Protein AF-A0A327WBY8-F1 (afdb_monomer_lite)

Sequence (153 aa):
MKRGLKAVTVVAIILFTAMGAVAQKIDKDAIATLKRKKEILNEQTKLNDLELKAAYEALSQQELIADAEKLNEEADKAMKTAKQHASDLHDGEIGDEKLAKKATQAAKDASKSTEKAHKQAEKIAKSKKYLERLNDDIRKQRILVDELIKENA

pLDDT: mean 86.14, std 17.34, range [41.69, 98.19]

Secondary structure (DSSP, 8-state):
--SHHHHHHHHHHHHHHTS--------HHHHHHHHHHHHHHHHHHHHHHHHHHHHHHHHHHHHHHHHHHHHHHHHHHHHHHHHHHHHHHHHS-TT-HHHHHHHHHHHHHHHHHHHHHHHHHHHHHHHHHHHHHHHHHHHHHHHHHHHHHHTT-

Organism: NCBI:txid1539050

Structure (mmCIF, N/CA/C/O backbone):
data_AF-A0A327WBY8-F1
#
_entry.id   AF-A0A327WBY8-F1
#
loop_
_atom_site.group_PDB
_atom_site.id
_atom_site.type_symbol
_atom_site.label_atom_id
_atom_site.label_alt_id
_atom_site.label_comp_id
_atom_site.label_asym_id
_atom_site.label_entity_id
_atom_site.label_seq_id
_atom_site.pdbx_PDB_ins_code
_atom_site.Cartn_x
_atom_site.Cartn_y
_atom_site.Cartn_z
_atom_site.occupancy
_atom_site.B_iso_or_equiv
_atom_site.auth_seq_id
_atom_site.auth_comp_id
_atom_site.auth_asym_id
_atom_site.auth_atom_id
_atom_site.pdbx_PDB_model_num
ATOM 1 N N . MET A 1 1 ? -29.873 50.469 66.456 1.00 49.53 1 MET A N 1
ATOM 2 C CA . MET A 1 1 ? -29.439 49.455 65.462 1.00 49.53 1 MET A CA 1
ATOM 3 C C . MET A 1 1 ? -28.540 48.359 66.072 1.00 49.53 1 MET A C 1
ATOM 5 O O . MET A 1 1 ? -27.407 48.205 65.645 1.00 49.53 1 MET A O 1
ATOM 9 N N . LYS A 1 2 ? -28.981 47.583 67.080 1.00 47.62 2 LYS A N 1
ATOM 10 C CA . LYS A 1 2 ? -28.128 46.514 67.675 1.00 47.62 2 LYS A CA 1
ATOM 11 C C . LYS A 1 2 ? -28.850 45.207 68.049 1.00 47.62 2 LYS A C 1
ATOM 13 O O . LYS A 1 2 ? -28.257 44.360 68.706 1.00 47.62 2 LYS A O 1
ATOM 18 N N . ARG A 1 3 ? -30.113 45.016 67.641 1.00 47.06 3 ARG A N 1
ATOM 19 C CA . ARG A 1 3 ? -30.878 43.787 67.952 1.00 47.06 3 ARG A CA 1
ATOM 20 C C . ARG A 1 3 ? -31.177 42.898 66.738 1.00 47.06 3 ARG A C 1
ATOM 22 O O . ARG A 1 3 ? -31.252 41.691 66.905 1.00 47.06 3 ARG A O 1
ATOM 29 N N . GLY A 1 4 ? -31.226 43.453 65.523 1.00 41.69 4 GLY A N 1
ATOM 30 C CA . GLY A 1 4 ? -31.429 42.667 64.293 1.00 41.69 4 GLY A CA 1
ATOM 31 C C . GLY A 1 4 ? -30.188 41.903 63.814 1.00 41.69 4 GLY A C 1
ATOM 32 O O . GLY A 1 4 ? -30.312 40.828 63.242 1.00 41.69 4 GLY A O 1
ATOM 33 N N . LEU A 1 5 ? -28.983 42.403 64.112 1.00 43.16 5 LEU A N 1
ATOM 34 C CA . LEU A 1 5 ? -27.739 41.822 63.590 1.00 43.16 5 LEU A CA 1
ATOM 35 C C . LEU A 1 5 ? -27.320 40.520 64.295 1.00 43.16 5 LEU A C 1
ATOM 37 O O . LEU A 1 5 ? -26.467 39.814 63.786 1.00 43.16 5 LEU A O 1
ATOM 41 N N . LYS A 1 6 ? -27.902 40.183 65.456 1.00 46.28 6 LYS A N 1
ATOM 42 C CA . LYS A 1 6 ? -27.597 38.923 66.161 1.00 46.28 6 LYS A CA 1
ATOM 43 C C . LYS A 1 6 ? -28.553 37.782 65.798 1.00 46.28 6 LYS A C 1
ATOM 45 O O . LYS A 1 6 ? -28.159 36.628 65.886 1.00 46.28 6 LYS A O 1
ATOM 50 N N . ALA A 1 7 ? -29.778 38.091 65.367 1.00 50.12 7 ALA A N 1
ATOM 51 C CA . ALA A 1 7 ? -30.761 37.076 64.981 1.00 50.12 7 ALA A CA 1
ATOM 52 C C . ALA A 1 7 ? -30.481 36.508 63.579 1.00 50.12 7 ALA A C 1
ATOM 54 O O . ALA A 1 7 ? -30.603 35.306 63.364 1.00 50.12 7 ALA A O 1
ATOM 55 N N . VAL A 1 8 ? -30.026 37.354 62.648 1.00 49.97 8 VAL A N 1
ATOM 56 C CA . VAL A 1 8 ? -29.727 36.943 61.266 1.00 49.97 8 VAL A CA 1
ATOM 57 C C . VAL A 1 8 ? -28.514 36.004 61.202 1.00 49.97 8 VAL A C 1
ATOM 59 O O . VAL A 1 8 ? -28.515 35.048 60.431 1.00 49.97 8 VAL A O 1
ATOM 62 N N . THR A 1 9 ? -27.517 36.195 62.068 1.00 47.59 9 THR A N 1
ATOM 63 C CA . THR A 1 9 ? -26.302 35.361 62.077 1.00 47.59 9 THR A CA 1
ATOM 64 C C . THR A 1 9 ? -26.526 33.979 62.695 1.00 47.59 9 THR A C 1
ATOM 66 O O . THR A 1 9 ? -25.887 33.020 62.278 1.00 47.59 9 THR A O 1
ATOM 69 N N . VAL A 1 10 ? -27.454 33.834 63.649 1.00 51.03 10 VAL A N 1
ATOM 70 C CA . VAL A 1 10 ? -27.752 32.528 64.272 1.00 51.03 10 VAL A CA 1
ATOM 71 C C . VAL A 1 10 ? -28.617 31.655 63.356 1.00 51.03 10 VAL A C 1
ATOM 73 O O . VAL A 1 10 ? -28.384 30.453 63.263 1.00 51.03 10 VAL A O 1
ATOM 76 N N . VAL A 1 11 ? -29.550 32.247 62.602 1.00 51.53 11 VAL A N 1
ATOM 77 C CA . VAL A 1 11 ? -30.379 31.505 61.632 1.00 51.53 11 VAL A CA 1
ATOM 78 C C . VAL A 1 11 ? -29.553 31.028 60.427 1.00 51.53 11 VAL A C 1
ATOM 80 O O . VAL A 1 11 ? -29.767 29.919 59.940 1.00 51.53 11 VAL A O 1
ATOM 83 N N . ALA A 1 12 ? -28.546 31.798 59.998 1.00 50.69 12 ALA A N 1
ATOM 84 C CA . ALA A 1 12 ? -27.653 31.404 58.905 1.00 50.69 12 ALA A CA 1
ATOM 85 C C . ALA A 1 12 ? -26.742 30.208 59.253 1.00 50.69 12 ALA A C 1
ATOM 87 O O . ALA A 1 12 ? -26.423 29.407 58.378 1.00 50.69 12 ALA A O 1
ATOM 88 N N . ILE A 1 13 ? -26.360 30.044 60.526 1.00 50.09 13 ILE A N 1
ATOM 89 C CA . ILE A 1 13 ? -25.509 28.927 60.974 1.00 50.09 13 ILE A CA 1
ATOM 90 C C . ILE A 1 13 ? -26.325 27.631 61.133 1.00 50.09 13 ILE A C 1
ATOM 92 O O . ILE A 1 13 ? -25.816 26.554 60.837 1.00 50.09 13 ILE A O 1
ATOM 96 N N . ILE A 1 14 ? -27.606 27.720 61.511 1.00 51.44 14 ILE A N 1
ATOM 97 C CA . ILE A 1 14 ? -28.495 26.548 61.634 1.00 51.44 14 ILE A CA 1
ATOM 98 C C . ILE A 1 14 ? -28.909 26.005 60.254 1.00 51.44 14 ILE A C 1
ATOM 100 O O . ILE A 1 14 ? -29.047 24.796 60.081 1.00 51.44 14 ILE A O 1
ATOM 104 N N . LEU A 1 15 ? -29.042 26.869 59.241 1.00 48.16 15 LEU A N 1
ATOM 105 C CA . LEU A 1 15 ? -29.320 26.437 57.863 1.00 48.16 15 LEU A CA 1
ATOM 106 C C . LEU A 1 15 ? -28.114 25.776 57.175 1.00 48.16 15 LEU A C 1
ATOM 108 O O . LEU A 1 15 ? -28.310 24.974 56.266 1.00 48.16 15 LEU A O 1
ATOM 112 N N . PHE A 1 16 ? -26.884 26.048 57.625 1.00 46.72 16 PHE A N 1
ATOM 113 C CA . PHE A 1 16 ? -25.675 25.427 57.067 1.00 46.72 16 PHE A CA 1
ATOM 114 C C . PHE A 1 16 ? -25.320 24.072 57.696 1.00 46.72 16 PHE A C 1
ATOM 116 O O . PHE A 1 16 ? -24.684 23.251 57.041 1.00 46.72 16 PHE A O 1
ATOM 123 N N . THR A 1 17 ? -25.752 23.786 58.929 1.00 48.25 17 THR A N 1
ATOM 124 C CA . THR A 1 17 ? -25.520 22.477 59.572 1.00 48.25 17 THR A CA 1
ATOM 125 C C . THR A 1 17 ? -26.579 21.426 59.223 1.00 48.25 17 THR A C 1
ATOM 127 O O . THR A 1 17 ? -26.369 20.243 59.484 1.00 48.25 17 THR A O 1
ATOM 130 N N . ALA A 1 18 ? -27.681 21.826 58.575 1.00 44.53 18 ALA A N 1
ATOM 131 C CA . ALA A 1 18 ? -28.681 20.915 58.013 1.00 44.53 18 ALA A CA 1
ATOM 132 C C . ALA A 1 18 ? -28.263 20.304 56.662 1.00 44.53 18 ALA A C 1
ATOM 134 O O . ALA A 1 18 ? -28.843 19.303 56.245 1.00 44.53 18 ALA A O 1
ATOM 135 N N . MET A 1 19 ? -27.194 20.804 56.027 1.00 44.56 19 MET A N 1
ATOM 136 C CA . MET A 1 19 ? -26.427 20.021 55.052 1.00 44.56 19 MET A CA 1
ATOM 137 C C . MET A 1 19 ? -25.497 19.064 55.803 1.00 44.56 19 MET A C 1
ATOM 139 O O . MET A 1 19 ? -24.289 19.013 55.569 1.00 44.56 19 MET A O 1
ATOM 143 N N . GLY A 1 20 ? -26.073 18.305 56.743 1.00 46.97 20 GLY A N 1
ATOM 144 C CA . GLY A 1 20 ? -25.460 17.082 57.222 1.00 46.97 20 GLY A CA 1
ATOM 145 C C . GLY A 1 20 ? -25.045 16.312 55.986 1.00 46.97 20 GLY A C 1
ATOM 146 O O . GLY A 1 20 ? -25.844 16.198 55.055 1.00 46.97 20 GLY A O 1
ATOM 147 N N . ALA A 1 21 ? -23.774 15.912 55.951 1.00 49.44 21 ALA A N 1
ATOM 148 C CA . ALA A 1 21 ? -23.187 15.146 54.874 1.00 49.44 21 ALA A CA 1
ATOM 149 C C . ALA A 1 21 ? -24.241 14.176 54.345 1.00 49.44 21 ALA A C 1
ATOM 151 O O . ALA A 1 21 ? -24.574 13.188 55.005 1.00 49.44 21 ALA A O 1
ATOM 152 N N . VAL A 1 22 ? -24.800 14.483 53.170 1.00 51.12 22 VAL A N 1
ATOM 153 C CA . VAL A 1 22 ? -25.449 13.458 52.378 1.00 51.12 22 VAL A CA 1
ATOM 154 C C . VAL A 1 22 ? -24.262 12.590 52.030 1.00 51.12 22 VAL A C 1
ATOM 156 O O . VAL A 1 22 ? -23.536 12.861 51.077 1.00 51.12 22 VAL A O 1
ATOM 159 N N . ALA A 1 23 ? -23.981 11.614 52.892 1.00 48.75 23 ALA A N 1
ATOM 160 C CA . ALA A 1 23 ? -23.273 10.426 52.508 1.00 48.75 23 ALA A CA 1
ATOM 161 C C . ALA A 1 23 ? -24.118 9.915 51.350 1.00 48.75 23 ALA A C 1
ATOM 163 O O . ALA A 1 23 ? -25.138 9.258 51.558 1.00 48.75 23 ALA A O 1
ATOM 164 N N . GLN A 1 24 ? -23.782 10.372 50.140 1.00 53.53 24 GLN A N 1
ATOM 165 C CA . GLN A 1 24 ? -24.316 9.840 48.912 1.00 53.53 24 GLN A CA 1
ATOM 166 C C . GLN A 1 24 ? -23.988 8.371 49.060 1.00 53.53 24 GLN A C 1
ATOM 168 O O . GLN A 1 24 ? -22.816 7.995 49.023 1.00 53.53 24 GLN A O 1
ATOM 173 N N . LYS A 1 25 ? -24.994 7.559 49.396 1.00 57.66 25 LYS A N 1
ATOM 174 C CA . LYS A 1 25 ? -24.847 6.118 49.341 1.00 57.66 25 LYS A CA 1
ATOM 175 C C . LYS A 1 25 ? -24.504 5.884 47.889 1.00 57.66 25 LYS A C 1
ATOM 177 O O . LYS A 1 25 ? -25.371 6.019 47.032 1.00 57.66 25 LYS A O 1
ATOM 182 N N . ILE A 1 26 ? -23.213 5.708 47.621 1.00 61.38 26 ILE A N 1
ATOM 183 C CA . ILE A 1 26 ? -22.740 5.435 46.284 1.00 61.38 26 ILE A CA 1
ATOM 184 C C . ILE A 1 26 ? -23.383 4.101 45.961 1.00 61.38 26 ILE A C 1
ATOM 186 O O . ILE A 1 26 ? -23.029 3.072 46.542 1.00 61.38 26 ILE A O 1
ATOM 190 N N . ASP A 1 27 ? -24.415 4.171 45.133 1.00 76.81 27 ASP A N 1
ATOM 191 C CA . ASP A 1 27 ? -25.191 3.006 44.789 1.00 76.81 27 ASP A CA 1
ATOM 192 C C . ASP A 1 27 ? -24.274 2.059 44.016 1.00 76.81 27 ASP A C 1
ATOM 194 O O . ASP A 1 27 ? -23.544 2.477 43.106 1.00 76.81 27 ASP A O 1
ATOM 198 N N . LYS A 1 28 ? -24.260 0.783 44.404 1.00 80.88 28 LYS A N 1
ATOM 199 C CA . LYS A 1 28 ? -23.434 -0.222 43.724 1.00 80.88 28 LYS A CA 1
ATOM 200 C C . LYS A 1 28 ? -23.811 -0.295 42.243 1.00 80.88 28 LYS A C 1
ATOM 202 O O . LYS A 1 28 ? -22.926 -0.470 41.403 1.00 80.88 28 LYS A O 1
ATOM 207 N N . ASP A 1 29 ? -25.080 -0.045 41.939 1.00 83.62 29 ASP A N 1
ATOM 208 C CA . ASP A 1 29 ? -25.629 -0.037 40.586 1.00 83.62 29 ASP A CA 1
ATOM 209 C C . ASP A 1 29 ? -25.124 1.167 39.773 1.00 83.62 29 ASP A C 1
ATOM 211 O O . ASP A 1 29 ? -24.787 1.040 38.590 1.00 83.62 29 ASP A O 1
ATOM 215 N N . ALA A 1 30 ? -24.940 2.325 40.418 1.00 83.88 30 ALA A N 1
ATOM 216 C CA . ALA A 1 30 ? -24.337 3.500 39.789 1.00 83.88 30 ALA A CA 1
ATOM 217 C C . ALA A 1 30 ? -22.855 3.265 39.448 1.00 83.88 30 ALA A C 1
ATOM 219 O O . ALA A 1 30 ? -22.411 3.605 38.348 1.00 83.88 30 ALA A O 1
ATOM 220 N N . ILE A 1 31 ? -22.088 2.627 40.343 1.00 85.81 31 ILE A N 1
ATOM 221 C CA . ILE A 1 31 ? -20.692 2.245 40.060 1.00 85.81 31 ILE A CA 1
ATOM 222 C C . ILE A 1 31 ? -20.633 1.240 38.905 1.00 85.81 31 ILE A C 1
ATOM 224 O O . ILE A 1 31 ? -19.782 1.376 38.024 1.00 85.81 31 ILE A O 1
ATOM 228 N N . ALA A 1 32 ? -21.510 0.233 38.897 1.00 87.25 32 ALA A N 1
ATOM 229 C CA . ALA A 1 32 ? -21.553 -0.775 37.840 1.00 87.25 32 ALA A CA 1
ATOM 230 C C . ALA A 1 32 ? -21.851 -0.144 36.470 1.00 87.25 32 ALA A C 1
ATOM 232 O O . ALA A 1 32 ? -21.140 -0.411 35.500 1.00 87.25 32 ALA A O 1
ATOM 233 N N . THR A 1 33 ? -22.818 0.773 36.415 1.00 89.00 33 THR A N 1
ATOM 234 C CA . THR A 1 33 ? -23.159 1.527 35.200 1.00 89.00 33 THR A CA 1
ATOM 235 C C . THR A 1 33 ? -21.977 2.361 34.702 1.00 89.00 33 THR A C 1
ATOM 237 O O . THR A 1 33 ? -21.655 2.355 33.515 1.00 89.00 33 THR A O 1
ATOM 240 N N . LEU A 1 34 ? -21.284 3.068 35.602 1.00 89.38 34 LEU A N 1
ATOM 241 C CA . LEU A 1 34 ? -20.104 3.859 35.241 1.00 89.38 34 LEU A CA 1
ATOM 242 C C . LEU A 1 34 ? -18.946 2.984 34.740 1.00 89.38 34 LEU A C 1
ATOM 244 O O . LEU A 1 34 ? -18.257 3.379 33.800 1.00 89.38 34 LEU A O 1
ATOM 248 N N . LYS A 1 35 ? -18.742 1.793 35.319 1.00 91.38 35 LYS A N 1
ATOM 249 C CA . LYS A 1 35 ? -17.741 0.828 34.836 1.00 91.38 35 LYS A CA 1
ATOM 250 C C . LYS A 1 35 ? -18.047 0.356 33.413 1.00 91.38 35 LYS A C 1
ATOM 252 O O . LYS A 1 35 ? -17.144 0.398 32.585 1.00 91.38 35 LYS A O 1
ATOM 257 N N . ARG A 1 36 ? -19.303 0.007 33.112 1.00 90.94 36 ARG A N 1
ATOM 258 C CA . ARG A 1 36 ? -19.727 -0.365 31.748 1.00 90.94 36 ARG A CA 1
ATOM 259 C C . ARG A 1 36 ? -19.550 0.782 30.757 1.00 90.94 36 ARG A C 1
ATOM 261 O O . ARG A 1 36 ? -18.979 0.597 29.691 1.00 90.94 36 ARG A O 1
ATOM 268 N N . LYS A 1 37 ? -19.951 2.003 31.129 1.00 93.19 37 LYS A N 1
ATOM 269 C CA . LYS A 1 37 ? -19.724 3.196 30.291 1.00 93.19 37 LYS A CA 1
ATOM 270 C C . LYS A 1 37 ? -18.239 3.429 30.008 1.00 93.19 37 LYS A C 1
ATOM 272 O O . LYS A 1 37 ? -17.883 3.775 28.887 1.00 93.19 37 LYS A O 1
ATOM 277 N N . LYS A 1 38 ? -17.370 3.228 31.004 1.00 93.94 38 LYS A N 1
ATOM 278 C CA . LYS A 1 38 ? -15.915 3.318 30.825 1.00 93.94 38 LYS A CA 1
ATOM 279 C C . LYS A 1 38 ? -15.401 2.265 29.840 1.00 93.94 38 LYS A C 1
ATOM 281 O O . LYS A 1 38 ? -14.549 2.586 29.020 1.00 93.94 38 LYS A O 1
ATOM 286 N N . GLU A 1 39 ? -15.899 1.037 29.928 1.00 95.12 39 GLU A N 1
ATOM 287 C CA . GLU A 1 39 ? -15.547 -0.046 29.007 1.00 95.12 39 GLU A CA 1
ATOM 288 C C . GLU A 1 39 ? -15.964 0.282 27.569 1.00 95.12 39 GLU A C 1
ATOM 290 O O . GLU A 1 39 ? -15.115 0.272 26.682 1.00 95.12 39 GLU A O 1
ATOM 295 N N . ILE A 1 40 ? -17.209 0.720 27.357 1.00 94.50 40 ILE A N 1
ATOM 296 C CA . ILE A 1 40 ? -17.698 1.173 26.044 1.00 94.50 40 ILE A CA 1
ATOM 297 C C . ILE A 1 40 ? -16.806 2.283 25.477 1.00 94.50 40 ILE A C 1
ATOM 299 O O . ILE A 1 40 ? -16.375 2.196 24.330 1.00 94.50 40 ILE A O 1
ATOM 303 N N . LEU A 1 41 ? -16.480 3.307 26.275 1.00 96.56 41 LEU A N 1
ATOM 304 C CA . LEU A 1 41 ? -15.618 4.409 25.831 1.00 96.56 41 LEU A CA 1
ATOM 305 C C . LEU A 1 41 ? -14.209 3.934 25.452 1.00 96.56 41 LEU A C 1
ATOM 307 O O . LEU A 1 41 ? -13.621 4.436 24.493 1.00 96.56 41 LEU A O 1
ATOM 311 N N . ASN A 1 42 ? -13.660 2.968 26.188 1.00 97.44 42 ASN A N 1
ATOM 312 C CA . ASN A 1 42 ? -12.351 2.395 25.893 1.00 97.44 42 ASN A CA 1
ATOM 313 C C . ASN A 1 42 ? -12.360 1.644 24.555 1.00 97.44 42 ASN A C 1
ATOM 315 O O . ASN A 1 42 ? -11.478 1.845 23.722 1.00 97.44 42 ASN A O 1
ATOM 319 N N . GLU A 1 43 ? -13.382 0.824 24.320 1.00 97.06 43 GLU A N 1
ATOM 320 C CA . GLU A 1 43 ? -13.524 0.079 23.069 1.00 97.06 43 GLU A CA 1
ATOM 321 C C . GLU A 1 43 ? -13.857 0.991 21.876 1.00 97.06 43 GLU A C 1
ATOM 323 O O . GLU A 1 43 ? -13.354 0.758 20.775 1.00 97.06 43 GLU A O 1
ATOM 328 N N . GLN A 1 44 ? -14.609 2.077 22.090 1.00 96.25 44 GLN A N 1
ATOM 329 C CA . GLN A 1 44 ? -14.820 3.134 21.093 1.00 96.25 44 GLN A CA 1
ATOM 330 C C . GLN A 1 44 ? -13.530 3.883 20.758 1.00 96.25 44 GLN A C 1
ATOM 332 O O . GLN A 1 44 ? -13.286 4.199 19.599 1.00 96.25 44 GLN A O 1
ATOM 337 N N . THR A 1 45 ? -12.678 4.144 21.751 1.00 97.50 45 THR A N 1
ATOM 338 C CA . THR A 1 45 ? -11.378 4.789 21.516 1.00 97.50 45 THR A CA 1
ATOM 339 C C . THR A 1 45 ? -10.507 3.914 20.619 1.00 97.50 45 THR A C 1
ATOM 341 O O . THR A 1 45 ? -9.974 4.396 19.624 1.00 97.50 45 THR A O 1
ATOM 344 N N . LYS A 1 46 ? -10.444 2.604 20.895 1.00 97.62 46 LYS A N 1
ATOM 345 C CA . LYS A 1 46 ? -9.733 1.650 20.030 1.00 97.62 46 LYS A CA 1
ATOM 346 C C . LYS A 1 46 ? -10.308 1.600 18.615 1.00 97.62 46 LYS A C 1
ATOM 348 O O . LYS A 1 46 ? -9.541 1.521 17.659 1.00 97.62 46 LYS A O 1
ATOM 353 N N . LEU A 1 47 ? -11.636 1.638 18.475 1.00 97.44 47 LEU A N 1
ATOM 354 C CA . LEU A 1 47 ? -12.292 1.694 17.168 1.00 97.44 47 LEU A CA 1
ATOM 355 C C . LEU A 1 47 ? -11.864 2.946 16.394 1.00 97.44 47 LEU A C 1
ATOM 357 O O . LEU A 1 47 ? -11.417 2.830 15.257 1.00 97.44 47 LEU A O 1
ATOM 361 N N . ASN A 1 48 ? -11.920 4.114 17.033 1.00 97.62 48 ASN A N 1
ATOM 362 C CA . ASN A 1 48 ? -11.512 5.379 16.425 1.00 97.62 48 ASN A CA 1
ATOM 363 C C . ASN A 1 48 ? -10.029 5.367 16.022 1.00 97.62 48 ASN A C 1
ATOM 365 O O . ASN A 1 48 ? -9.684 5.833 14.941 1.00 97.62 48 ASN A O 1
ATOM 369 N N . ASP A 1 49 ? -9.149 4.794 16.847 1.00 98.12 49 ASP A N 1
ATOM 370 C CA . ASP A 1 49 ? -7.726 4.654 16.519 1.00 98.12 49 ASP A CA 1
ATOM 371 C C . ASP A 1 49 ? -7.502 3.771 15.282 1.00 98.12 49 ASP A C 1
ATOM 373 O O . ASP A 1 49 ? -6.628 4.058 14.458 1.00 98.12 49 ASP A O 1
ATOM 377 N N . LEU A 1 50 ? -8.272 2.687 15.137 1.00 98.19 50 LEU A N 1
ATOM 378 C CA . LEU A 1 50 ? -8.222 1.831 13.950 1.00 98.19 50 LEU A CA 1
ATOM 379 C C . LEU A 1 50 ? -8.744 2.564 12.708 1.00 98.19 50 LEU A C 1
ATOM 381 O O . LEU A 1 50 ? -8.103 2.507 11.659 1.00 98.19 50 LEU A O 1
ATOM 385 N N . GLU A 1 51 ? -9.860 3.285 12.830 1.00 97.62 51 GLU A N 1
ATOM 386 C CA . GLU A 1 51 ? -10.436 4.086 11.744 1.00 97.62 51 GLU A CA 1
ATOM 387 C C . GLU A 1 51 ? -9.479 5.201 11.293 1.00 97.62 51 GLU A C 1
ATOM 389 O O . GLU A 1 51 ? -9.277 5.390 10.092 1.00 97.62 51 GLU A O 1
ATOM 394 N N . LEU A 1 52 ? -8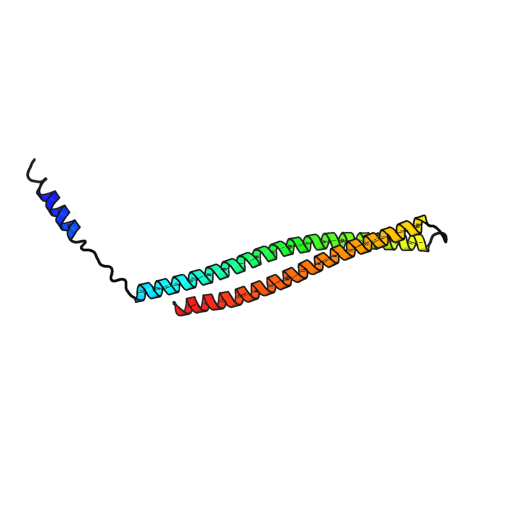.805 5.873 12.232 1.00 98.00 52 LEU A N 1
ATOM 395 C CA . LEU A 1 52 ? -7.766 6.860 11.929 1.00 98.00 52 LEU A CA 1
ATOM 396 C C . LEU A 1 52 ? -6.589 6.230 11.181 1.00 98.00 52 LEU A C 1
ATOM 398 O O . LEU A 1 52 ? -6.153 6.765 10.162 1.00 98.00 52 LEU A O 1
ATOM 402 N N . LYS A 1 53 ? -6.085 5.077 11.639 1.00 97.31 53 LYS A N 1
ATOM 403 C CA . LYS A 1 53 ? -5.011 4.353 10.937 1.00 97.31 53 LYS A CA 1
ATOM 404 C C . LYS A 1 53 ? -5.423 3.970 9.518 1.00 97.31 53 LYS A C 1
ATOM 406 O O . LYS A 1 53 ? -4.625 4.138 8.601 1.00 97.31 53 LYS A O 1
ATOM 411 N N . ALA A 1 54 ? -6.651 3.490 9.330 1.00 96.94 54 ALA A N 1
ATOM 412 C CA . ALA A 1 54 ? -7.168 3.144 8.010 1.00 96.94 54 ALA A CA 1
ATOM 413 C C . ALA A 1 54 ? -7.269 4.375 7.099 1.00 96.94 54 ALA A C 1
ATOM 415 O O . ALA A 1 54 ? -6.885 4.301 5.934 1.00 96.94 54 ALA A O 1
ATOM 416 N N . ALA A 1 55 ? -7.713 5.519 7.627 1.00 95.88 55 ALA A N 1
ATOM 417 C CA . ALA A 1 55 ? -7.772 6.772 6.878 1.00 95.88 55 ALA A CA 1
ATOM 418 C C . ALA A 1 55 ? -6.378 7.264 6.450 1.00 95.88 55 ALA A C 1
ATOM 420 O O . ALA A 1 55 ? -6.187 7.625 5.288 1.00 95.88 55 ALA A O 1
ATOM 421 N N . TYR A 1 56 ? -5.391 7.232 7.352 1.00 96.38 56 TYR A N 1
ATOM 422 C CA . TYR A 1 56 ? -4.010 7.595 7.018 1.00 96.38 56 TYR A CA 1
ATOM 423 C C . TYR A 1 56 ? -3.395 6.655 5.979 1.00 96.38 56 TYR A C 1
ATOM 425 O O . TYR A 1 56 ? -2.749 7.117 5.041 1.00 96.38 56 TYR A O 1
ATOM 433 N N . GLU A 1 57 ? -3.625 5.348 6.105 1.00 95.81 57 GLU A N 1
ATOM 434 C CA . GLU A 1 57 ? -3.134 4.370 5.134 1.00 95.81 57 GLU A CA 1
ATOM 435 C C . GLU A 1 57 ? -3.794 4.559 3.760 1.00 95.81 57 GLU A C 1
ATOM 437 O O . GLU A 1 57 ? -3.119 4.497 2.735 1.00 95.81 57 GLU A O 1
ATOM 442 N N . ALA A 1 58 ? -5.101 4.840 3.721 1.00 93.81 58 ALA A N 1
ATOM 443 C CA . ALA A 1 58 ? -5.814 5.131 2.480 1.00 93.81 58 ALA A CA 1
ATOM 444 C C . ALA A 1 58 ? -5.281 6.398 1.792 1.00 93.81 58 ALA A C 1
ATOM 446 O O . ALA A 1 58 ? -5.160 6.420 0.567 1.00 93.81 58 ALA A O 1
ATOM 447 N N . LEU A 1 59 ? -4.920 7.429 2.563 1.00 93.88 59 LEU A N 1
ATOM 448 C CA . LEU A 1 59 ? -4.269 8.626 2.030 1.00 93.88 59 LEU A CA 1
ATOM 449 C C . LEU A 1 59 ? -2.878 8.295 1.468 1.00 93.88 59 LEU A C 1
ATOM 451 O O . LEU A 1 59 ? -2.569 8.664 0.338 1.00 93.88 59 LEU A O 1
ATOM 455 N N . SER A 1 60 ? -2.073 7.526 2.207 1.00 93.06 60 SER A N 1
ATOM 456 C CA . SER A 1 60 ? -0.751 7.091 1.742 1.00 93.06 60 SER A CA 1
ATOM 457 C C . SER A 1 60 ? -0.831 6.231 0.473 1.00 93.06 60 SER A C 1
ATOM 459 O O . SER A 1 60 ? 0.014 6.361 -0.412 1.00 93.06 60 SER A O 1
ATOM 461 N N . GLN A 1 61 ? -1.872 5.404 0.308 1.00 93.06 61 GLN A N 1
A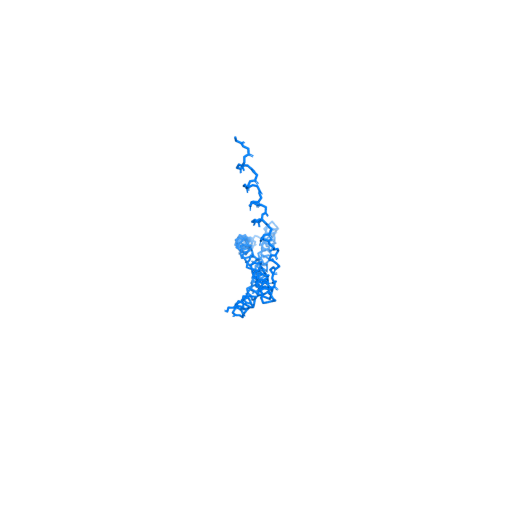TOM 462 C CA . GLN A 1 61 ? -2.093 4.665 -0.942 1.00 93.06 61 GLN A CA 1
ATOM 463 C C . GLN A 1 61 ? -2.270 5.579 -2.147 1.00 93.06 61 GLN A C 1
ATOM 465 O O . GLN A 1 61 ? -1.757 5.251 -3.214 1.00 93.06 61 GLN A O 1
ATOM 470 N N . GLN A 1 62 ? -2.970 6.705 -2.000 1.00 92.19 62 GLN A N 1
ATOM 471 C CA . GLN A 1 62 ? -3.147 7.646 -3.107 1.00 92.19 62 GLN A CA 1
ATOM 472 C C . GLN A 1 62 ? -1.800 8.213 -3.563 1.00 92.19 62 GLN A C 1
ATOM 474 O O . GLN A 1 62 ? -1.536 8.268 -4.762 1.00 92.19 62 GLN A O 1
ATOM 479 N N . GLU A 1 63 ? -0.917 8.546 -2.619 1.00 93.44 63 GLU A N 1
ATOM 480 C CA . GLU A 1 63 ? 0.446 8.993 -2.925 1.00 93.44 63 GLU A CA 1
ATOM 481 C C . GLU A 1 63 ? 1.260 7.886 -3.608 1.00 93.44 63 GLU A C 1
ATOM 483 O O . GLU A 1 63 ? 1.883 8.117 -4.644 1.00 93.44 63 GLU A O 1
ATOM 488 N N . LEU A 1 64 ? 1.197 6.653 -3.088 1.00 93.62 64 LEU A N 1
ATOM 489 C CA . LEU A 1 64 ? 1.900 5.513 -3.680 1.00 93.62 64 LEU A CA 1
ATOM 490 C C . LEU A 1 64 ? 1.441 5.222 -5.115 1.00 93.62 64 LEU A C 1
ATOM 492 O O . LEU A 1 64 ? 2.280 4.861 -5.944 1.00 93.62 64 LEU A O 1
ATOM 496 N N . ILE A 1 65 ? 0.140 5.362 -5.393 1.00 92.19 65 ILE A N 1
ATOM 497 C CA . ILE A 1 65 ? -0.459 5.188 -6.723 1.00 92.19 65 ILE A CA 1
ATOM 498 C C . ILE A 1 65 ? 0.008 6.300 -7.664 1.00 92.19 65 ILE A C 1
ATOM 500 O O . ILE A 1 65 ? 0.487 5.992 -8.753 1.00 92.19 65 ILE A O 1
ATOM 504 N N . ALA A 1 66 ? -0.045 7.563 -7.236 1.00 94.50 66 ALA A N 1
ATOM 505 C CA . ALA A 1 66 ? 0.425 8.689 -8.042 1.00 94.50 66 ALA A CA 1
ATOM 506 C C . ALA A 1 66 ? 1.921 8.565 -8.396 1.00 94.50 66 ALA A C 1
ATOM 508 O O . ALA A 1 66 ? 2.336 8.846 -9.522 1.00 94.50 66 ALA A O 1
ATOM 509 N N . ASP A 1 67 ? 2.746 8.094 -7.459 1.00 94.12 67 ASP A N 1
ATOM 510 C CA . ASP A 1 67 ? 4.160 7.811 -7.719 1.00 94.12 67 ASP A CA 1
ATOM 511 C C . ASP A 1 67 ? 4.354 6.616 -8.664 1.00 94.12 67 ASP A C 1
ATOM 513 O O . ASP A 1 67 ? 5.264 6.621 -9.497 1.00 94.12 67 ASP A O 1
ATOM 517 N N . ALA A 1 68 ? 3.500 5.591 -8.572 1.00 94.62 68 ALA A N 1
ATOM 518 C CA . ALA A 1 68 ? 3.544 4.453 -9.485 1.00 94.62 68 ALA A CA 1
ATOM 519 C C . ALA A 1 68 ? 3.191 4.849 -10.921 1.00 94.62 68 ALA A C 1
ATOM 521 O O . ALA A 1 68 ? 3.830 4.356 -11.847 1.00 94.62 68 ALA A O 1
ATOM 522 N N . GLU A 1 69 ? 2.230 5.752 -11.120 1.00 94.06 69 GLU A N 1
ATOM 523 C CA . GLU A 1 69 ? 1.894 6.289 -12.443 1.00 94.06 69 GLU A CA 1
ATOM 524 C C . GLU A 1 69 ? 3.107 6.972 -13.085 1.00 94.06 69 GLU A C 1
ATOM 526 O O . GLU A 1 69 ? 3.485 6.626 -14.205 1.00 94.06 69 GLU A O 1
ATOM 531 N N . LYS A 1 70 ? 3.803 7.839 -12.338 1.00 95.44 70 LYS A N 1
ATOM 532 C CA . LYS A 1 70 ? 5.034 8.494 -12.815 1.00 95.44 70 LYS A CA 1
ATOM 533 C C . LYS A 1 70 ? 6.129 7.487 -13.167 1.00 95.44 70 LYS A C 1
ATOM 535 O O . LYS A 1 70 ? 6.733 7.579 -14.233 1.00 95.44 70 LYS A O 1
ATOM 540 N N . LEU A 1 71 ? 6.373 6.503 -12.298 1.00 95.31 71 LEU A N 1
ATOM 541 C CA . LEU A 1 71 ? 7.386 5.471 -12.543 1.00 95.31 71 LEU A CA 1
ATOM 542 C C . LEU A 1 71 ? 7.033 4.579 -13.740 1.00 95.31 71 LEU A C 1
ATOM 544 O O . LEU A 1 71 ? 7.928 4.171 -14.478 1.00 95.31 71 LEU A O 1
ATOM 548 N N . ASN A 1 72 ? 5.748 4.294 -13.956 1.00 93.56 72 ASN A N 1
ATOM 549 C CA . ASN A 1 72 ? 5.282 3.549 -15.123 1.00 93.56 72 ASN A CA 1
ATOM 550 C C . ASN A 1 72 ? 5.483 4.349 -16.415 1.00 93.56 72 ASN A C 1
ATOM 552 O O . ASN A 1 72 ? 5.943 3.785 -17.405 1.00 93.56 72 ASN A O 1
ATOM 556 N N . GLU A 1 73 ? 5.207 5.655 -16.412 1.00 95.75 73 GLU A N 1
ATOM 557 C CA . GLU A 1 73 ? 5.502 6.520 -17.560 1.00 95.75 73 GLU A CA 1
ATOM 558 C C . GLU A 1 73 ? 7.004 6.590 -17.866 1.00 95.75 73 GLU A C 1
ATOM 560 O O . GLU A 1 73 ? 7.407 6.549 -19.031 1.00 95.75 73 GLU A O 1
ATOM 565 N N . GLU A 1 74 ? 7.849 6.695 -16.837 1.00 94.75 74 GLU A N 1
ATOM 566 C CA . GLU A 1 74 ? 9.307 6.660 -16.990 1.00 94.75 74 GLU A CA 1
ATOM 567 C C . GLU A 1 74 ? 9.786 5.318 -17.553 1.00 94.75 74 GLU A C 1
ATOM 569 O O . GLU A 1 74 ? 10.641 5.293 -18.443 1.00 94.75 74 GLU A O 1
ATOM 574 N N . ALA A 1 75 ? 9.231 4.207 -17.063 1.00 94.75 75 ALA A N 1
ATOM 575 C CA . ALA A 1 75 ? 9.540 2.873 -17.561 1.00 94.75 75 ALA A CA 1
ATOM 576 C C . ALA A 1 75 ? 9.117 2.705 -19.028 1.00 94.75 75 ALA A C 1
ATOM 578 O O . ALA A 1 75 ? 9.927 2.250 -19.834 1.00 94.75 75 ALA A O 1
ATOM 579 N N . ASP A 1 76 ? 7.912 3.142 -19.404 1.00 96.50 76 ASP A N 1
ATOM 580 C CA . ASP A 1 76 ? 7.423 3.087 -20.788 1.00 96.50 76 ASP A CA 1
ATOM 581 C C . ASP A 1 76 ? 8.295 3.926 -21.736 1.00 96.50 76 ASP A C 1
ATOM 583 O O . ASP A 1 76 ? 8.723 3.446 -22.789 1.00 96.50 76 ASP A O 1
ATOM 587 N N . LYS A 1 77 ? 8.653 5.155 -21.337 1.00 96.50 77 LYS A N 1
ATOM 588 C CA . LYS A 1 77 ? 9.584 6.004 -22.101 1.00 96.50 77 LYS A CA 1
ATOM 589 C C . LYS A 1 77 ? 10.947 5.333 -22.263 1.00 96.50 77 LYS A C 1
ATOM 591 O O . LYS A 1 77 ? 11.477 5.290 -23.372 1.00 96.50 77 LYS A O 1
ATOM 596 N N . ALA A 1 78 ? 11.502 4.773 -21.189 1.00 94.25 78 ALA A N 1
ATOM 597 C CA . ALA A 1 78 ? 12.791 4.090 -21.240 1.00 94.25 78 ALA A CA 1
ATOM 598 C C . ALA A 1 78 ? 12.745 2.839 -22.135 1.00 94.25 78 ALA A C 1
ATOM 600 O O . ALA A 1 78 ? 13.668 2.616 -22.919 1.00 94.25 78 ALA A O 1
ATOM 601 N N . MET A 1 79 ? 11.657 2.061 -22.089 1.00 94.81 79 MET A N 1
ATOM 602 C CA . MET A 1 79 ? 11.450 0.909 -22.973 1.00 94.81 79 MET A CA 1
ATOM 603 C C . MET A 1 79 ? 11.329 1.321 -24.442 1.00 94.81 79 MET A C 1
ATOM 605 O O . MET A 1 79 ? 11.924 0.670 -25.302 1.00 94.81 79 MET A O 1
ATOM 609 N N . LYS A 1 80 ? 10.613 2.411 -24.747 1.00 96.62 80 LYS A N 1
ATOM 610 C CA . LYS A 1 80 ? 10.518 2.959 -26.111 1.00 96.62 80 LYS A CA 1
ATOM 611 C C . LYS A 1 80 ? 11.888 3.368 -26.648 1.00 96.62 80 LYS A C 1
ATOM 613 O O . LYS A 1 80 ? 12.245 2.951 -27.747 1.00 96.62 80 LYS A O 1
ATOM 618 N N . THR A 1 81 ? 12.681 4.088 -25.855 1.00 95.06 81 THR A N 1
ATOM 619 C CA . THR A 1 81 ? 14.055 4.472 -26.222 1.00 95.06 81 THR A CA 1
ATOM 620 C C . THR A 1 81 ? 14.957 3.254 -26.416 1.00 95.06 81 THR A C 1
ATOM 622 O O . THR A 1 81 ? 15.699 3.184 -27.393 1.00 95.06 81 THR A O 1
ATOM 625 N N . ALA A 1 82 ? 14.878 2.260 -25.525 1.00 94.69 82 ALA A N 1
ATOM 626 C CA . ALA A 1 82 ? 15.644 1.023 -25.661 1.00 94.69 82 ALA A CA 1
ATOM 627 C C . ALA A 1 82 ? 15.275 0.262 -26.941 1.00 94.69 82 ALA A C 1
ATOM 629 O O . ALA A 1 82 ? 16.162 -0.199 -27.656 1.00 94.69 82 ALA A O 1
ATOM 630 N N . LYS A 1 83 ? 13.979 0.179 -27.267 1.00 95.25 83 LYS A N 1
ATOM 631 C CA . LYS A 1 83 ? 13.494 -0.445 -28.504 1.00 95.25 83 LYS A CA 1
ATOM 632 C C . LYS A 1 83 ? 13.966 0.311 -29.744 1.00 95.25 83 LYS A C 1
ATOM 634 O O . LYS A 1 83 ? 14.380 -0.328 -30.705 1.00 95.25 83 LYS A O 1
ATOM 639 N N . GLN A 1 84 ? 13.929 1.642 -29.713 1.00 95.88 84 GLN A N 1
ATOM 640 C CA . GLN A 1 84 ? 14.423 2.469 -30.809 1.00 95.88 84 GLN A CA 1
ATOM 641 C C . GLN A 1 84 ? 15.917 2.228 -31.043 1.00 95.88 84 GLN A C 1
ATOM 643 O O . GLN A 1 84 ? 16.295 1.863 -32.146 1.00 95.88 84 GLN A O 1
ATOM 648 N N . HIS A 1 85 ? 16.752 2.301 -30.003 1.00 92.81 85 HIS A N 1
ATOM 649 C CA . HIS A 1 85 ? 18.188 2.051 -30.155 1.00 92.81 85 HIS A CA 1
ATOM 650 C C . HIS A 1 85 ? 18.533 0.608 -30.526 1.00 92.81 85 HIS A C 1
ATOM 652 O O . HIS A 1 85 ? 19.535 0.378 -31.197 1.00 92.81 85 HIS A O 1
ATOM 658 N N . ALA A 1 86 ? 17.720 -0.366 -30.114 1.00 91.75 86 ALA A N 1
ATOM 659 C CA . ALA A 1 86 ? 17.859 -1.736 -30.589 1.00 91.75 86 ALA A CA 1
ATOM 660 C C . ALA A 1 86 ? 17.552 -1.850 -32.093 1.00 91.75 86 ALA A C 1
ATOM 662 O O . ALA A 1 86 ? 18.259 -2.574 -32.788 1.00 91.75 86 ALA A O 1
ATOM 663 N N . SER A 1 87 ? 16.549 -1.118 -32.595 1.00 93.06 87 SER A N 1
ATOM 664 C CA . SER A 1 87 ? 16.264 -1.022 -34.034 1.00 93.06 87 SER A CA 1
ATOM 665 C C . SER A 1 87 ? 17.401 -0.326 -34.777 1.00 93.06 87 SER A C 1
ATOM 667 O O . SER A 1 87 ? 17.917 -0.886 -35.733 1.00 93.06 87 SER A O 1
ATOM 669 N N . ASP A 1 88 ? 17.870 0.826 -34.284 1.00 92.19 88 ASP A N 1
ATOM 670 C CA . ASP A 1 88 ? 18.980 1.571 -34.895 1.00 92.19 88 ASP A CA 1
ATOM 671 C C . ASP A 1 88 ? 20.248 0.705 -35.009 1.00 92.19 88 ASP A C 1
ATOM 673 O O . ASP A 1 88 ? 20.972 0.774 -35.996 1.00 92.19 88 ASP A O 1
ATOM 677 N N . LEU A 1 89 ? 20.524 -0.122 -33.991 1.00 91.38 89 LEU A N 1
ATOM 678 C CA . LEU A 1 89 ? 21.637 -1.072 -34.009 1.00 91.38 89 LEU A CA 1
ATOM 679 C C . LEU A 1 89 ? 21.415 -2.211 -35.012 1.00 91.38 89 LEU A C 1
ATOM 681 O O . LEU A 1 89 ? 22.377 -2.669 -35.620 1.00 91.38 89 LEU A O 1
ATOM 685 N N . HIS A 1 90 ? 20.179 -2.692 -35.151 1.00 89.88 90 HIS A N 1
ATOM 686 C CA . HIS A 1 90 ? 19.830 -3.748 -36.101 1.00 89.88 90 HIS A CA 1
ATOM 687 C C . HIS A 1 90 ? 19.961 -3.281 -37.556 1.00 89.88 90 HIS A C 1
ATOM 689 O O . HIS A 1 90 ? 20.465 -4.031 -38.388 1.00 89.88 90 HIS A O 1
ATOM 695 N N . ASP A 1 91 ? 19.538 -2.047 -37.831 1.00 91.69 91 ASP A N 1
ATOM 696 C CA . ASP A 1 91 ? 19.547 -1.439 -39.164 1.00 91.69 91 ASP A CA 1
ATOM 697 C C . ASP A 1 91 ? 20.919 -0.829 -39.532 1.00 91.69 91 ASP A C 1
ATOM 699 O O . ASP A 1 91 ? 21.158 -0.471 -40.687 1.00 91.69 91 ASP A O 1
ATOM 703 N N . GLY A 1 92 ? 21.816 -0.680 -38.550 1.00 85.31 92 GLY A N 1
ATOM 704 C CA . GLY A 1 92 ? 23.138 -0.072 -38.693 1.00 85.31 92 GLY A CA 1
ATOM 705 C C . GLY A 1 92 ? 24.226 -1.003 -39.240 1.00 85.31 92 GLY A C 1
ATOM 706 O O . GLY A 1 92 ? 24.020 -2.189 -39.501 1.00 85.31 92 GLY A O 1
ATOM 707 N N . GLU A 1 93 ? 25.434 -0.457 -39.406 1.00 85.12 93 GLU A N 1
ATOM 708 C CA . GLU A 1 93 ? 26.589 -1.233 -39.865 1.00 85.12 93 GLU A CA 1
ATOM 709 C C . GLU A 1 93 ? 27.017 -2.292 -38.835 1.00 85.12 93 GLU A C 1
ATOM 711 O O . GLU A 1 93 ? 27.102 -2.045 -37.626 1.00 85.12 93 GLU A O 1
ATOM 716 N N . ILE A 1 94 ? 27.356 -3.485 -39.332 1.00 81.00 94 ILE A N 1
ATOM 717 C CA . ILE A 1 94 ? 27.878 -4.573 -38.503 1.00 81.00 94 ILE A CA 1
ATOM 718 C C . ILE A 1 94 ? 29.199 -4.121 -37.868 1.00 81.00 94 ILE A C 1
ATOM 720 O O . ILE A 1 94 ? 30.168 -3.828 -38.565 1.00 81.00 94 ILE A O 1
ATOM 724 N N . GLY A 1 95 ? 29.246 -4.115 -36.535 1.00 82.06 95 GLY A N 1
ATOM 725 C CA . GLY A 1 95 ? 30.424 -3.698 -35.772 1.00 82.06 95 GLY A CA 1
ATOM 726 C C . GLY A 1 95 ? 30.405 -2.240 -35.303 1.00 82.06 95 GLY A C 1
ATOM 727 O O . GLY A 1 95 ? 31.405 -1.797 -34.736 1.00 82.06 95 GLY A O 1
ATOM 728 N N . ASP A 1 96 ? 29.295 -1.505 -35.463 1.00 90.12 96 ASP A N 1
ATOM 729 C CA . ASP A 1 96 ? 29.155 -0.167 -34.873 1.00 90.12 96 ASP A CA 1
ATOM 730 C C . ASP A 1 96 ? 29.081 -0.232 -33.333 1.00 90.12 96 ASP A C 1
ATOM 732 O O . ASP A 1 96 ? 28.027 -0.359 -32.698 1.00 90.12 96 ASP A O 1
ATOM 736 N N . GLU A 1 97 ? 30.252 -0.111 -32.707 1.00 91.44 97 GLU A N 1
ATOM 737 C CA . GLU A 1 97 ? 30.422 -0.151 -31.256 1.00 91.44 97 GLU A CA 1
ATOM 738 C C . GLU A 1 97 ? 29.690 1.001 -30.539 1.00 91.44 97 GLU A C 1
ATOM 740 O O . GLU A 1 97 ? 29.276 0.859 -2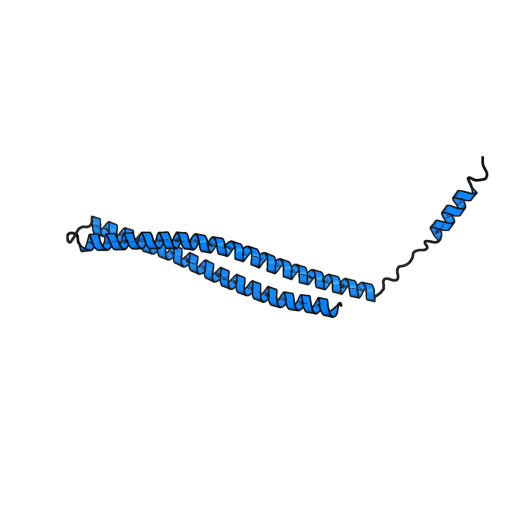9.383 1.00 91.44 97 GLU A O 1
ATOM 745 N N . LYS A 1 98 ? 29.499 2.155 -31.197 1.00 92.12 98 LYS A N 1
ATOM 746 C CA . LYS A 1 98 ? 28.804 3.301 -30.590 1.00 92.12 98 LYS A CA 1
ATOM 747 C C . LYS A 1 98 ? 27.310 3.024 -30.487 1.00 92.12 98 LYS A C 1
ATOM 749 O O . LYS A 1 98 ? 26.728 3.291 -29.431 1.00 92.12 98 LYS A O 1
ATOM 754 N N . LEU A 1 99 ? 26.701 2.483 -31.543 1.00 90.44 99 LEU A N 1
ATOM 755 C CA . LEU A 1 99 ? 25.298 2.063 -31.515 1.00 90.44 99 LEU A CA 1
ATOM 756 C C . LEU A 1 99 ? 25.086 0.931 -30.504 1.00 90.44 99 LEU A C 1
ATOM 758 O O . LEU A 1 99 ? 24.167 1.011 -29.686 1.00 90.44 99 LEU A O 1
ATOM 762 N N . ALA A 1 100 ? 25.999 -0.045 -30.453 1.00 92.25 100 ALA A N 1
ATOM 763 C CA . ALA A 1 100 ? 25.927 -1.145 -29.491 1.00 92.25 100 ALA A CA 1
ATOM 764 C C . ALA A 1 100 ? 25.959 -0.651 -28.032 1.00 92.25 100 ALA A C 1
ATOM 766 O O . ALA A 1 100 ? 25.157 -1.085 -27.196 1.00 92.25 100 ALA A O 1
ATOM 767 N N . LYS A 1 101 ? 26.841 0.311 -27.721 1.00 94.06 101 LYS A N 1
ATOM 768 C CA . LYS A 1 101 ? 26.916 0.940 -26.391 1.00 94.06 101 LYS A CA 1
ATOM 769 C C . LYS A 1 101 ? 25.637 1.696 -26.034 1.00 94.06 101 LYS A C 1
ATOM 771 O O . LYS A 1 101 ? 25.156 1.551 -24.911 1.00 94.06 101 LYS 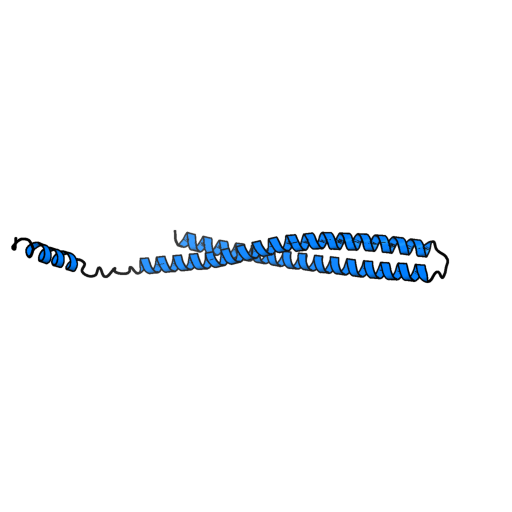A O 1
ATOM 776 N N . LYS A 1 102 ? 25.065 2.466 -26.967 1.00 94.12 102 LYS A N 1
ATOM 777 C CA . LYS A 1 102 ? 23.802 3.193 -26.743 1.00 94.12 102 LYS A CA 1
ATOM 778 C C . LYS A 1 102 ? 22.638 2.242 -26.476 1.00 94.12 102 LYS A C 1
ATOM 780 O O . LYS A 1 102 ? 21.931 2.431 -25.489 1.00 94.12 102 LYS A O 1
ATOM 785 N N . ALA A 1 103 ? 22.479 1.202 -27.295 1.00 92.62 103 ALA A N 1
ATOM 786 C CA . ALA A 1 103 ? 21.429 0.201 -27.117 1.00 92.62 103 ALA A CA 1
ATOM 787 C C . AL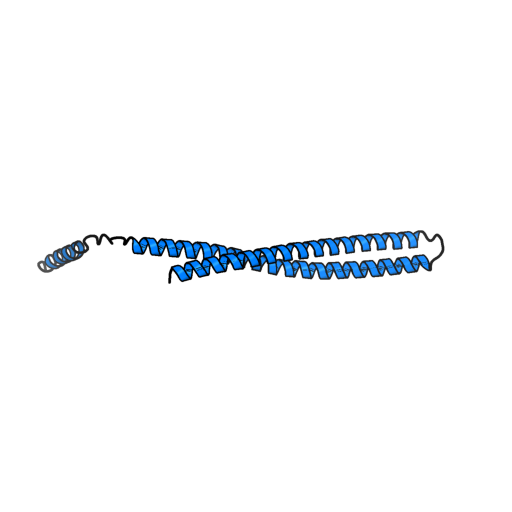A A 1 103 ? 21.561 -0.527 -25.771 1.00 92.62 103 ALA A C 1
ATOM 789 O O . ALA A 1 103 ? 20.587 -0.648 -25.028 1.00 92.62 103 ALA A O 1
ATOM 790 N N . THR A 1 104 ? 22.782 -0.929 -25.403 1.00 94.94 104 THR A N 1
ATOM 791 C CA . THR A 1 104 ? 23.059 -1.583 -24.113 1.00 94.94 104 THR A CA 1
ATOM 792 C C . THR A 1 104 ? 22.732 -0.672 -22.931 1.00 94.94 104 THR A C 1
ATOM 794 O O . THR A 1 104 ? 22.101 -1.103 -21.963 1.00 94.94 104 THR A O 1
ATOM 797 N N . GLN A 1 105 ? 23.139 0.598 -22.997 1.00 96.31 105 GLN A N 1
ATOM 798 C CA . GLN A 1 105 ? 22.870 1.562 -21.934 1.00 96.31 105 GLN A CA 1
ATOM 799 C C . GLN A 1 105 ? 21.368 1.838 -21.798 1.00 96.31 105 GLN A C 1
ATOM 801 O O . GLN A 1 105 ? 20.838 1.778 -20.691 1.00 96.31 105 GLN A O 1
ATOM 806 N N . ALA A 1 106 ? 20.664 2.035 -22.913 1.00 94.12 106 ALA A N 1
ATOM 807 C CA . ALA A 1 106 ? 19.221 2.243 -22.911 1.00 94.12 106 ALA A CA 1
ATOM 808 C C . ALA A 1 106 ? 18.458 1.024 -22.368 1.00 94.12 106 ALA A C 1
ATOM 810 O O . ALA A 1 106 ? 17.540 1.185 -21.567 1.00 94.12 106 ALA A O 1
ATOM 811 N N . ALA A 1 107 ? 18.873 -0.198 -22.718 1.00 95.19 107 ALA A N 1
ATOM 812 C CA . ALA A 1 107 ? 18.304 -1.420 -22.152 1.00 95.19 107 ALA A CA 1
ATOM 813 C C . ALA A 1 107 ? 18.528 -1.514 -20.632 1.00 95.19 107 ALA A C 1
ATOM 815 O O . ALA A 1 107 ? 17.622 -1.892 -19.885 1.00 95.19 107 ALA A O 1
ATOM 816 N N . LYS A 1 108 ? 19.716 -1.124 -20.151 1.00 97.19 108 LYS A N 1
ATOM 817 C CA . LYS A 1 108 ? 20.024 -1.078 -18.715 1.00 97.19 108 LYS A CA 1
ATOM 818 C C . LYS A 1 108 ? 19.154 -0.061 -17.980 1.00 97.19 108 LYS A C 1
ATOM 820 O O . LYS A 1 108 ? 18.676 -0.352 -16.884 1.00 97.19 108 LYS A O 1
ATOM 825 N N . ASP A 1 109 ? 18.944 1.109 -18.567 1.00 95.75 109 ASP A N 1
ATOM 826 C CA . ASP A 1 109 ? 18.109 2.150 -17.971 1.00 95.75 109 ASP A CA 1
ATOM 827 C C . ASP A 1 109 ? 16.628 1.744 -17.970 1.00 95.75 109 ASP A C 1
ATOM 829 O O . ASP A 1 109 ? 15.970 1.871 -16.938 1.00 95.75 109 ASP A O 1
ATOM 833 N N . ALA A 1 110 ? 16.132 1.125 -19.047 1.00 94.25 110 ALA A N 1
ATOM 834 C CA . ALA A 1 110 ? 14.787 0.546 -19.098 1.00 94.25 110 ALA A CA 1
ATOM 835 C C . ALA A 1 110 ? 14.571 -0.537 -18.030 1.00 94.25 110 ALA A C 1
ATOM 837 O O . ALA A 1 110 ? 13.545 -0.540 -17.344 1.00 94.25 110 ALA A O 1
ATOM 838 N N . SER A 1 111 ? 15.557 -1.418 -17.841 1.00 96.50 111 SER A N 1
ATOM 839 C CA . SER A 1 111 ? 15.523 -2.447 -16.797 1.00 96.50 111 SER A CA 1
ATOM 840 C C . SER A 1 111 ? 15.427 -1.828 -15.398 1.00 96.50 111 SER A C 1
ATOM 842 O O . SER A 1 111 ? 14.537 -2.179 -14.624 1.00 96.50 111 SER A O 1
ATOM 844 N N . LYS A 1 112 ? 16.256 -0.819 -15.100 1.00 97.19 112 LYS A N 1
ATOM 845 C CA . LYS A 1 112 ? 16.214 -0.103 -13.814 1.00 97.19 112 LYS A CA 1
ATOM 846 C C . LYS A 1 112 ? 14.884 0.609 -13.572 1.00 97.19 112 LYS A C 1
ATOM 848 O O . LYS A 1 112 ? 14.374 0.567 -12.453 1.00 97.19 112 LYS A O 1
ATOM 853 N N . SER A 1 113 ? 14.334 1.285 -14.580 1.00 94.69 113 SER A N 1
ATOM 854 C CA . SER A 1 113 ? 13.043 1.973 -14.447 1.00 94.69 113 SER A CA 1
ATOM 855 C C . SER A 1 113 ? 11.907 0.980 -14.204 1.00 94.69 113 SER A C 1
ATOM 857 O O . SER A 1 113 ? 11.095 1.186 -13.305 1.00 94.69 113 SER A O 1
ATOM 859 N N . THR A 1 114 ? 11.914 -0.151 -14.913 1.00 94.62 114 THR A N 1
ATOM 860 C CA . THR A 1 114 ? 10.945 -1.239 -14.707 1.00 94.62 114 THR A CA 1
ATOM 861 C C . THR A 1 114 ? 11.066 -1.844 -13.306 1.00 94.62 114 THR A C 1
ATOM 863 O O . THR A 1 114 ? 10.058 -2.077 -12.644 1.00 94.62 114 THR A O 1
ATOM 866 N N . GLU A 1 115 ? 12.286 -2.045 -12.802 1.00 96.62 115 GLU A N 1
ATOM 867 C CA . GLU A 1 115 ? 12.512 -2.547 -11.442 1.00 96.62 115 GLU A CA 1
ATOM 868 C C . GLU A 1 115 ? 11.959 -1.583 -10.378 1.00 96.62 115 GLU A C 1
ATOM 870 O O . GLU A 1 115 ? 11.337 -2.014 -9.405 1.00 96.62 115 GLU A O 1
ATOM 875 N N . LYS A 1 116 ? 12.145 -0.268 -10.559 1.00 96.38 116 LYS A N 1
ATOM 876 C CA . LYS A 1 116 ? 11.567 0.743 -9.660 1.00 96.38 116 LYS A CA 1
ATOM 877 C C . LYS A 1 116 ? 10.040 0.710 -9.681 1.00 96.38 116 LYS A C 1
ATOM 879 O O . LYS A 1 116 ? 9.433 0.685 -8.610 1.00 96.38 116 LYS A O 1
ATOM 884 N N . ALA A 1 117 ? 9.437 0.671 -10.869 1.00 94.69 117 ALA A N 1
ATOM 885 C CA . ALA A 1 117 ? 7.990 0.555 -11.030 1.00 94.69 117 ALA A CA 1
ATOM 886 C C . ALA A 1 117 ? 7.452 -0.719 -10.354 1.00 94.69 117 ALA A C 1
ATOM 888 O O . ALA A 1 117 ? 6.476 -0.668 -9.605 1.00 94.69 117 ALA A O 1
ATOM 889 N N . HIS A 1 118 ? 8.152 -1.845 -10.515 1.00 94.25 118 HIS A N 1
ATOM 890 C CA . HIS A 1 118 ? 7.792 -3.105 -9.871 1.00 94.25 118 HIS A CA 1
ATOM 891 C C . HIS A 1 118 ? 7.846 -3.020 -8.339 1.00 94.25 118 HIS A C 1
ATOM 893 O O . HIS A 1 118 ? 6.880 -3.373 -7.666 1.00 94.25 118 HIS A O 1
ATOM 899 N N . LYS A 1 119 ? 8.929 -2.470 -7.771 1.00 95.94 119 LYS A N 1
ATOM 900 C CA . LYS A 1 119 ? 9.044 -2.250 -6.317 1.00 95.94 119 LYS A CA 1
ATOM 901 C C . LYS A 1 119 ? 7.935 -1.348 -5.782 1.00 95.94 119 LYS A C 1
ATOM 903 O O . LYS A 1 119 ? 7.453 -1.561 -4.670 1.00 95.94 119 LYS A O 1
ATOM 908 N N . GLN A 1 120 ? 7.528 -0.340 -6.549 1.00 96.50 120 GLN A N 1
ATOM 909 C CA . GLN A 1 120 ? 6.418 0.523 -6.164 1.00 96.50 120 GLN A CA 1
ATOM 910 C C . GLN A 1 120 ? 5.082 -0.236 -6.184 1.00 96.50 120 GLN A C 1
ATOM 912 O O . GLN A 1 120 ? 4.316 -0.140 -5.226 1.00 96.50 120 GLN A O 1
ATOM 917 N N . ALA A 1 121 ? 4.838 -1.069 -7.199 1.00 94.12 121 ALA A N 1
ATOM 918 C CA . ALA A 1 121 ? 3.663 -1.939 -7.250 1.00 94.12 121 ALA A CA 1
ATOM 919 C C . ALA A 1 121 ? 3.605 -2.914 -6.057 1.00 94.12 121 ALA A C 1
ATOM 921 O O . ALA A 1 121 ? 2.541 -3.116 -5.469 1.00 94.12 121 ALA A O 1
ATOM 922 N N . GLU A 1 122 ? 4.745 -3.465 -5.624 1.00 96.19 122 GLU A N 1
ATOM 923 C CA . GLU A 1 122 ? 4.809 -4.290 -4.412 1.00 96.19 122 GLU A CA 1
ATOM 924 C C . GLU A 1 122 ? 4.436 -3.514 -3.141 1.00 96.19 122 GLU A C 1
ATOM 926 O O . GLU A 1 122 ? 3.754 -4.057 -2.266 1.00 96.19 122 GLU A O 1
ATOM 931 N N . LYS A 1 123 ? 4.870 -2.251 -3.013 1.00 95.88 123 LYS A N 1
ATOM 932 C CA . LYS A 1 123 ? 4.487 -1.395 -1.878 1.00 95.88 123 LYS A CA 1
ATOM 933 C C . LYS A 1 123 ? 2.983 -1.145 -1.859 1.00 95.88 123 LYS A C 1
ATOM 935 O O . LYS A 1 123 ? 2.373 -1.321 -0.807 1.00 95.88 123 LYS A O 1
ATOM 940 N N . ILE A 1 124 ? 2.385 -0.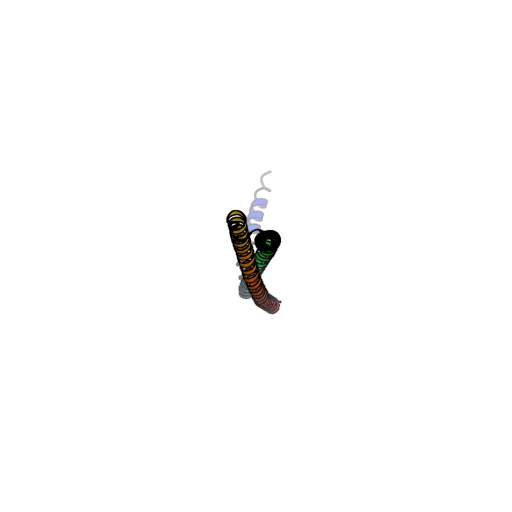829 -3.010 1.00 95.44 124 ILE A N 1
ATOM 941 C CA . ILE A 1 124 ? 0.927 -0.677 -3.148 1.00 95.44 124 ILE A CA 1
ATOM 942 C C . ILE A 1 124 ? 0.222 -1.968 -2.718 1.00 95.44 124 ILE A C 1
ATOM 944 O O . ILE A 1 124 ? -0.710 -1.929 -1.918 1.00 95.44 124 ILE A O 1
ATOM 948 N N . ALA A 1 125 ? 0.691 -3.131 -3.178 1.00 95.44 125 ALA A N 1
ATOM 949 C CA . ALA A 1 125 ? 0.093 -4.414 -2.814 1.00 95.44 125 ALA A CA 1
ATOM 950 C C . ALA A 1 125 ? 0.184 -4.706 -1.304 1.00 95.44 125 ALA A C 1
ATOM 952 O O . ALA A 1 125 ? -0.772 -5.210 -0.709 1.00 95.44 125 ALA A O 1
ATOM 953 N N . LYS A 1 126 ? 1.318 -4.386 -0.664 1.00 96.00 126 LYS A N 1
ATOM 954 C CA . LYS A 1 126 ? 1.493 -4.522 0.793 1.00 96.00 126 LYS A CA 1
ATOM 955 C C . LYS A 1 126 ? 0.569 -3.580 1.561 1.00 96.00 126 LYS A C 1
ATOM 957 O O . LYS A 1 126 ? -0.083 -4.029 2.501 1.00 96.00 126 LYS A O 1
ATOM 962 N N . SER A 1 127 ? 0.489 -2.324 1.131 1.00 95.81 127 SER A N 1
ATOM 963 C CA . SER A 1 127 ? -0.392 -1.312 1.712 1.00 95.81 127 SER A CA 1
ATOM 964 C C . SER A 1 127 ? -1.866 -1.719 1.601 1.00 95.81 127 SER A C 1
ATOM 966 O O . SER A 1 127 ? -2.584 -1.729 2.600 1.00 95.81 127 SER A O 1
ATOM 968 N N . LYS A 1 128 ? -2.307 -2.207 0.433 1.00 95.44 128 LYS A N 1
ATOM 969 C CA . LYS A 1 128 ? -3.669 -2.728 0.235 1.00 95.44 128 LYS A CA 1
ATOM 970 C C . LYS A 1 128 ? -4.005 -3.859 1.209 1.00 95.44 128 LYS A C 1
ATOM 972 O O . LYS A 1 128 ? -5.034 -3.809 1.876 1.00 95.44 128 LYS A O 1
ATOM 977 N N . LYS A 1 129 ? -3.104 -4.836 1.360 1.00 97.12 129 LYS A N 1
ATOM 978 C CA . LYS A 1 129 ? -3.269 -5.938 2.327 1.00 97.12 129 LYS A CA 1
ATOM 979 C C . LYS A 1 129 ? -3.292 -5.472 3.781 1.00 97.12 129 LYS A C 1
ATOM 981 O O . LYS A 1 129 ? -3.827 -6.173 4.639 1.00 97.12 129 LYS A O 1
ATOM 986 N N . TYR A 1 130 ? -2.625 -4.367 4.098 1.00 97.12 130 TYR A N 1
ATOM 987 C CA . TYR A 1 130 ? -2.658 -3.797 5.440 1.00 97.12 130 TYR A CA 1
ATOM 988 C C . TYR A 1 130 ? -3.984 -3.072 5.694 1.00 97.12 130 TYR A C 1
ATOM 990 O O . TYR A 1 130 ? -4.601 -3.304 6.730 1.00 97.12 130 TYR A O 1
ATOM 998 N N . LEU A 1 131 ? -4.485 -2.312 4.717 1.00 96.19 131 LEU A N 1
ATOM 999 C CA . LEU A 1 131 ? -5.802 -1.679 4.783 1.00 96.19 131 LEU A CA 1
ATOM 1000 C C . LEU A 1 131 ? -6.939 -2.707 4.901 1.00 96.19 131 LEU A C 1
ATOM 1002 O O . LEU A 1 131 ? -7.859 -2.517 5.688 1.00 96.19 131 LEU A O 1
ATOM 1006 N N . GLU A 1 132 ? -6.861 -3.821 4.168 1.00 96.75 132 GLU A N 1
ATOM 1007 C CA . GLU A 1 132 ? -7.806 -4.941 4.299 1.00 96.75 132 GLU A CA 1
ATOM 1008 C C . GLU A 1 132 ? -7.826 -5.496 5.732 1.00 96.75 132 GLU A C 1
ATOM 1010 O O . GLU A 1 132 ? -8.898 -5.653 6.313 1.00 96.75 132 GLU A O 1
ATOM 1015 N N . ARG A 1 133 ? -6.649 -5.699 6.342 1.00 97.88 133 ARG A N 1
ATOM 1016 C CA . ARG A 1 133 ? -6.544 -6.130 7.745 1.00 97.88 133 ARG A CA 1
ATOM 1017 C C . ARG A 1 133 ? -7.132 -5.111 8.717 1.00 97.88 133 ARG A C 1
ATOM 1019 O O . ARG A 1 133 ? -7.894 -5.499 9.595 1.00 97.88 133 ARG A O 1
ATOM 1026 N N . LEU A 1 134 ? -6.828 -3.823 8.540 1.00 98.00 134 LEU A N 1
ATOM 1027 C CA . LEU A 1 134 ? -7.411 -2.760 9.363 1.00 98.00 134 LEU A CA 1
ATOM 1028 C C . LEU A 1 134 ? -8.939 -2.748 9.258 1.00 98.00 134 LEU A C 1
ATOM 1030 O O . LEU A 1 134 ? -9.611 -2.642 10.275 1.00 98.00 134 LEU A O 1
ATOM 1034 N N . ASN A 1 135 ? -9.499 -2.914 8.059 1.00 97.31 135 ASN A N 1
ATOM 1035 C CA . ASN A 1 135 ? -10.948 -2.959 7.859 1.00 97.31 135 ASN A CA 1
ATOM 1036 C C . ASN A 1 135 ? -11.605 -4.176 8.526 1.00 97.31 135 ASN A C 1
ATOM 1038 O O . ASN A 1 135 ? -12.708 -4.058 9.066 1.00 97.31 135 ASN A O 1
ATOM 1042 N N . ASP A 1 136 ? -10.942 -5.332 8.516 1.00 98.19 136 ASP A N 1
ATOM 1043 C CA . ASP A 1 136 ? -11.411 -6.515 9.240 1.00 98.19 136 ASP A CA 1
ATOM 1044 C C . ASP A 1 136 ? -11.380 -6.297 10.759 1.00 98.19 136 ASP A C 1
ATOM 1046 O O . ASP A 1 136 ? -12.331 -6.665 11.455 1.00 98.19 136 ASP A O 1
ATOM 1050 N N . ASP A 1 137 ? -10.327 -5.664 11.276 1.00 97.81 137 ASP A N 1
ATOM 1051 C CA . ASP A 1 137 ? -10.203 -5.336 12.698 1.00 97.81 137 ASP A CA 1
ATOM 1052 C C . ASP A 1 137 ? -11.231 -4.277 13.125 1.00 97.81 137 ASP A C 1
ATOM 1054 O O . ASP A 1 137 ? -11.898 -4.457 14.144 1.00 97.81 137 ASP A O 1
ATOM 1058 N N . ILE A 1 138 ? -11.457 -3.237 12.311 1.00 98.19 138 ILE A N 1
ATOM 1059 C CA . ILE A 1 138 ? -12.533 -2.245 12.496 1.00 98.19 138 ILE A CA 1
ATOM 1060 C C . ILE A 1 138 ? -13.887 -2.947 12.563 1.00 98.19 138 ILE A C 1
ATOM 1062 O O . ILE A 1 138 ? -14.685 -2.658 13.452 1.00 98.19 138 ILE A O 1
ATOM 1066 N N . ARG A 1 139 ? -14.161 -3.890 11.651 1.00 98.06 139 ARG A N 1
ATOM 1067 C CA . ARG A 1 139 ? -15.435 -4.619 11.628 1.00 98.06 139 ARG A CA 1
ATOM 1068 C C . ARG A 1 139 ? -15.650 -5.405 12.918 1.00 98.06 139 ARG A C 1
ATOM 1070 O O . ARG A 1 139 ? -16.721 -5.306 13.508 1.00 98.06 139 ARG A O 1
ATOM 1077 N N . LYS A 1 140 ? -14.645 -6.166 13.359 1.00 98.06 140 LYS A N 1
ATOM 1078 C CA . LYS A 1 140 ? -14.714 -6.941 14.609 1.00 98.06 140 LYS A CA 1
ATOM 1079 C C . LYS A 1 140 ? -14.890 -6.028 15.822 1.00 98.06 140 LYS A C 1
ATOM 1081 O O . LYS A 1 140 ? -15.748 -6.289 16.658 1.00 98.06 140 LYS A O 1
ATOM 1086 N N . GLN A 1 141 ? -14.119 -4.945 15.888 1.00 97.75 141 GLN A N 1
ATOM 1087 C CA . GLN A 1 141 ? -14.173 -3.991 16.992 1.00 97.75 141 GLN A CA 1
ATOM 1088 C C . GLN A 1 141 ? -15.521 -3.262 17.050 1.00 97.75 141 GLN A C 1
ATOM 1090 O O . GLN A 1 141 ? -16.066 -3.061 18.131 1.00 97.75 141 GLN A O 1
ATOM 1095 N N . ARG A 1 142 ? -16.092 -2.902 15.895 1.00 97.19 142 ARG A N 1
ATOM 1096 C CA . ARG A 1 142 ? -17.418 -2.283 15.813 1.00 97.19 142 ARG A CA 1
ATOM 1097 C C . ARG A 1 142 ? -18.511 -3.216 16.329 1.00 97.19 142 ARG A C 1
ATOM 1099 O O . ARG A 1 142 ? -19.338 -2.767 17.109 1.00 97.19 142 ARG A O 1
ATOM 1106 N N . ILE A 1 143 ? -18.473 -4.501 15.962 1.00 97.44 143 ILE A N 1
ATOM 1107 C CA . ILE A 1 143 ? -19.412 -5.508 16.488 1.00 97.44 143 ILE A CA 1
ATOM 1108 C C . ILE A 1 143 ? -19.336 -5.564 18.019 1.00 97.44 143 ILE A C 1
ATOM 1110 O O . ILE A 1 143 ? -20.368 -5.477 18.675 1.00 97.44 143 ILE A O 1
ATOM 1114 N N . LEU A 1 144 ? -18.125 -5.625 18.582 1.00 95.56 144 LEU A N 1
ATOM 1115 C CA . LEU A 1 144 ? -17.919 -5.647 20.032 1.00 95.56 144 LEU A CA 1
ATOM 1116 C C . LEU A 1 144 ? -18.474 -4.387 20.719 1.00 95.56 144 LEU A C 1
ATOM 1118 O O . LEU A 1 144 ? -19.162 -4.478 21.732 1.00 95.56 144 LEU A O 1
ATOM 1122 N N . VAL A 1 145 ? -18.207 -3.202 20.163 1.00 95.19 145 VAL A N 1
ATOM 1123 C CA . VAL A 1 145 ? -18.755 -1.939 20.682 1.00 95.19 145 VAL A CA 1
ATOM 1124 C C . VAL A 1 145 ? -20.286 -1.935 20.619 1.00 95.19 145 VAL A C 1
ATOM 1126 O O . VAL A 1 145 ? -20.930 -1.553 21.596 1.00 95.19 145 VAL A O 1
ATOM 1129 N N . ASP A 1 146 ? -20.875 -2.379 19.508 1.00 95.75 146 ASP A N 1
ATOM 1130 C CA . ASP A 1 146 ? -22.328 -2.431 19.326 1.00 95.75 146 ASP A CA 1
ATOM 1131 C C . ASP A 1 146 ? -22.994 -3.414 20.303 1.00 95.75 146 ASP A C 1
ATOM 1133 O O . ASP A 1 146 ? -24.077 -3.132 20.818 1.00 95.75 146 ASP A O 1
ATOM 1137 N N . GLU A 1 147 ? -22.358 -4.555 20.580 1.00 95.56 147 GLU A N 1
ATOM 1138 C CA . GLU A 1 147 ? -22.801 -5.526 21.588 1.00 95.56 147 GLU A CA 1
ATOM 1139 C C . GLU A 1 147 ? -22.770 -4.918 22.995 1.00 95.56 147 GLU A C 1
ATOM 1141 O O . GLU A 1 147 ? -23.796 -4.913 23.676 1.00 95.56 147 GLU A O 1
ATOM 1146 N N . LEU A 1 148 ? -21.656 -4.294 23.393 1.00 93.44 148 LEU A N 1
ATOM 1147 C CA . LEU A 1 148 ? -21.533 -3.632 24.699 1.00 93.44 148 LEU A CA 1
ATOM 1148 C C . LEU A 1 148 ? -22.545 -2.492 24.884 1.00 93.44 148 LEU A C 1
ATOM 1150 O O . LEU A 1 148 ? -23.056 -2.282 25.985 1.00 93.44 148 LEU A O 1
ATOM 1154 N N . ILE A 1 149 ? -22.846 -1.741 23.820 1.00 91.69 149 ILE A N 1
ATOM 1155 C CA . ILE A 1 149 ? -23.870 -0.690 23.852 1.00 91.69 149 ILE A CA 1
ATOM 1156 C C . ILE A 1 149 ? -25.263 -1.300 24.037 1.00 91.69 149 ILE A C 1
ATOM 1158 O O . ILE A 1 149 ? -26.026 -0.793 24.858 1.00 91.69 149 ILE A O 1
ATOM 1162 N N . LYS A 1 150 ? -25.592 -2.386 23.323 1.00 93.38 150 LYS A N 1
ATOM 1163 C CA . LYS A 1 150 ? -26.885 -3.083 23.454 1.00 93.38 150 LYS A CA 1
ATOM 1164 C C . LYS A 1 150 ? -27.088 -3.684 24.841 1.00 93.38 150 LYS A C 1
ATOM 1166 O O . LYS A 1 150 ? -28.188 -3.605 25.364 1.00 93.38 150 LYS A O 1
ATOM 1171 N N . GLU A 1 151 ? -26.048 -4.249 25.447 1.00 87.25 151 GLU A N 1
ATOM 1172 C CA . GLU A 1 151 ? -26.101 -4.812 26.806 1.00 87.25 151 GLU A CA 1
ATOM 1173 C C . GLU A 1 151 ? -26.227 -3.749 27.914 1.00 87.25 151 GLU A C 1
ATOM 1175 O O . GLU A 1 151 ? -26.473 -4.071 29.083 1.00 87.25 151 GLU A O 1
ATOM 1180 N N . ASN A 1 152 ? -26.016 -2.479 27.565 1.00 79.50 152 ASN A N 1
ATOM 1181 C CA . ASN A 1 152 ? -26.084 -1.337 28.470 1.00 79.50 152 ASN A CA 1
ATOM 1182 C C . ASN A 1 152 ? -27.323 -0.446 28.242 1.00 79.50 152 ASN A C 1
ATOM 1184 O O . ASN A 1 152 ? -27.494 0.525 28.984 1.00 79.50 152 ASN A O 1
ATOM 1188 N N . ALA A 1 153 ? -28.136 -0.742 27.223 1.00 68.75 153 ALA A N 1
ATOM 1189 C CA . ALA A 1 153 ? -29.408 -0.081 26.919 1.00 68.75 153 ALA A CA 1
ATOM 1190 C C . ALA A 1 153 ? -30.577 -0.806 27.600 1.00 68.75 153 ALA A C 1
ATOM 1192 O O . ALA A 1 153 ? -31.488 -0.093 28.078 1.00 68.75 153 ALA A O 1
#

Foldseek 3Di:
DPPVVVVVVVVVVVVVCVVPPPPVVCDPVVVVLVVLVVVLVVLVVVLVVLVVVLVVLVVVLVVLVVVLVVLVVQLVVLVVQLVVLVVVVVPDDDPPPVSVVSNVVSVVSSVVSVVVSVVSVVVSVVSVVVSVVSVVVSVVSVVVSVVSVVVSD

Radius of gyration: 37.34 Å; chains: 1; bounding box: 62×56×108 Å